Protein AF-A0A955YPX0-F1 (afdb_monomer)

Solvent-accessible surface area (backbone atoms only — not comparable to full-atom values): 8184 Å² total; per-residue (Å²): 113,67,37,63,51,31,34,53,48,15,48,53,49,17,53,51,48,44,64,66,76,34,63,78,49,51,71,57,38,57,68,68,36,57,53,31,22,54,52,23,18,56,51,18,8,44,60,53,28,53,57,40,61,73,70,62,75,46,95,64,66,87,70,72,50,98,73,67,70,74,34,69,66,23,18,54,52,23,17,52,52,30,29,54,53,42,26,64,75,72,70,53,84,71,83,50,63,73,52,46,63,64,23,51,59,47,20,51,50,27,37,30,53,15,27,60,79,60,68,54,70,59,55,56,80,47,60,86,84,42,83,57,34,80,66,22,68,88,83,52,100,59,40,18,39,52,67,50,84,112

Secondary structure (DSSP, 8-state):
-HHHHHHHHHHHHHHHHHHHS-HHHHHHS-HHHHHHHHHHHHHHHHHTHHHHHHTT--TTTT---SS----HHHHHHHHHHHHHHHHHHHT--S--HHHHHHHHHHHHHHHHHHHHHHT----SB--TTSGGGGGS-TTSSS-B--TTT-

pLDDT: mean 76.02, std 12.35, range [44.84, 93.0]

Mean predicted aligned error: 9.71 Å

Structure (mmCIF, N/CA/C/O backbone):
data_AF-A0A955YPX0-F1
#
_entry.id   AF-A0A955YPX0-F1
#
loop_
_atom_site.group_PDB
_atom_site.id
_atom_site.type_symbol
_atom_site.label_atom_id
_atom_site.label_alt_id
_atom_site.label_comp_id
_atom_site.label_asym_id
_atom_site.label_entity_id
_atom_site.label_seq_id
_atom_site.pdbx_PDB_ins_code
_atom_site.Cartn_x
_atom_site.Cartn_y
_atom_site.Cartn_z
_atom_site.occupancy
_atom_site.B_iso_or_equiv
_atom_site.auth_seq_id
_atom_site.auth_comp_id
_atom_site.auth_asym_id
_atom_site.auth_atom_id
_atom_site.pdbx_PDB_model_num
ATOM 1 N N . MET A 1 1 ? -4.342 -0.419 -16.950 1.00 69.94 1 MET A N 1
ATOM 2 C CA . MET A 1 1 ? -5.528 -1.189 -16.492 1.00 69.94 1 MET A CA 1
ATOM 3 C C . MET A 1 1 ? -5.154 -2.466 -15.736 1.00 69.94 1 MET A C 1
ATOM 5 O O . MET A 1 1 ? -5.748 -2.716 -14.696 1.00 69.94 1 MET A O 1
ATOM 9 N N . ILE A 1 2 ? -4.161 -3.244 -16.192 1.00 80.44 2 ILE A N 1
ATOM 10 C CA . ILE A 1 2 ? -3.712 -4.474 -15.504 1.00 80.44 2 ILE A CA 1
ATOM 11 C C . ILE A 1 2 ? -3.175 -4.182 -14.089 1.00 80.44 2 ILE A C 1
ATOM 13 O O . ILE A 1 2 ? -3.651 -4.768 -13.123 1.00 80.44 2 ILE A O 1
ATOM 17 N N . TYR A 1 3 ? -2.284 -3.197 -13.936 1.00 79.31 3 TYR A N 1
ATOM 18 C CA . TYR A 1 3 ? -1.712 -2.812 -12.636 1.00 79.31 3 TYR A CA 1
ATOM 19 C C . TYR A 1 3 ? -2.767 -2.515 -11.553 1.00 79.31 3 TYR A C 1
ATOM 21 O O . TYR A 1 3 ? -2.724 -3.063 -10.454 1.00 79.31 3 TYR A O 1
ATOM 29 N N . THR A 1 4 ? -3.773 -1.696 -11.874 1.00 81.31 4 THR A N 1
ATOM 30 C CA . THR A 1 4 ? -4.842 -1.325 -10.932 1.00 81.31 4 THR A CA 1
ATOM 31 C C . THR A 1 4 ? -5.698 -2.514 -10.504 1.00 81.31 4 THR A C 1
ATOM 33 O O . THR A 1 4 ? -6.177 -2.527 -9.373 1.00 81.31 4 THR A O 1
ATOM 36 N N . ALA A 1 5 ? -5.875 -3.510 -11.378 1.00 85.12 5 ALA A N 1
ATOM 37 C CA . ALA A 1 5 ? -6.604 -4.730 -11.047 1.00 85.12 5 ALA A CA 1
ATOM 38 C C . ALA A 1 5 ? -5.826 -5.588 -10.038 1.00 85.12 5 ALA A C 1
ATOM 40 O O . ALA A 1 5 ? -6.408 -6.039 -9.056 1.00 85.12 5 ALA A O 1
ATOM 41 N N . PHE A 1 6 ? -4.510 -5.737 -10.220 1.00 86.06 6 PHE A N 1
ATOM 42 C CA . PHE A 1 6 ? -3.648 -6.456 -9.273 1.00 86.06 6 PHE A CA 1
ATOM 43 C C . PHE A 1 6 ? -3.575 -5.772 -7.907 1.00 86.06 6 PHE A C 1
ATOM 45 O O . PHE A 1 6 ? -3.657 -6.444 -6.881 1.00 86.06 6 PHE A O 1
ATOM 52 N N . VAL A 1 7 ? -3.493 -4.440 -7.875 1.00 84.06 7 VAL A N 1
ATOM 53 C CA . VAL A 1 7 ? -3.525 -3.683 -6.614 1.00 84.06 7 VAL A CA 1
ATOM 54 C C . VAL A 1 7 ? -4.868 -3.865 -5.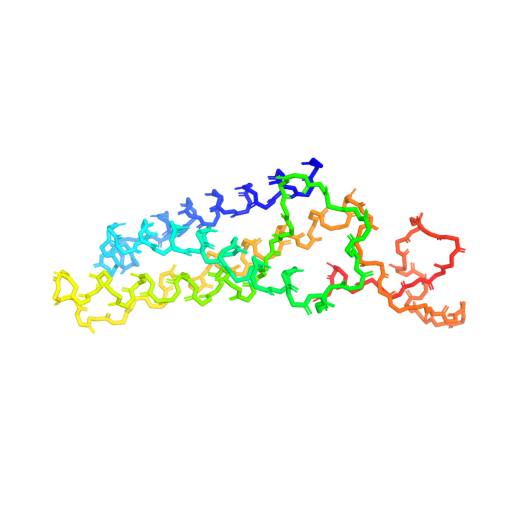901 1.00 84.06 7 VAL A C 1
ATOM 56 O O . VAL A 1 7 ? -4.890 -4.154 -4.707 1.00 84.06 7 VAL A O 1
ATOM 59 N N . ALA A 1 8 ? -5.989 -3.748 -6.621 1.00 86.00 8 ALA A N 1
ATOM 60 C CA . ALA A 1 8 ? -7.314 -3.962 -6.040 1.00 86.00 8 ALA A CA 1
ATOM 61 C C . ALA A 1 8 ? -7.473 -5.396 -5.510 1.00 86.00 8 ALA A C 1
ATOM 63 O O . ALA A 1 8 ? -7.955 -5.589 -4.394 1.00 86.00 8 ALA A O 1
ATOM 64 N N . LEU A 1 9 ? -7.002 -6.389 -6.268 1.00 88.88 9 LEU A N 1
ATOM 65 C CA . LEU A 1 9 ? -6.983 -7.787 -5.850 1.00 88.88 9 LEU A CA 1
ATOM 66 C C . LEU A 1 9 ? -6.136 -7.982 -4.586 1.00 88.88 9 LEU A C 1
ATOM 68 O O . LEU A 1 9 ? -6.591 -8.635 -3.653 1.00 88.88 9 LEU A O 1
ATOM 72 N N . GLY A 1 10 ? -4.947 -7.379 -4.522 1.00 85.81 10 GLY A N 1
ATOM 73 C CA . GLY A 1 10 ? -4.072 -7.420 -3.351 1.00 85.81 10 GLY A CA 1
ATOM 74 C C . GLY A 1 10 ? -4.739 -6.865 -2.095 1.00 85.81 10 GLY A C 1
ATOM 75 O O . GLY A 1 10 ? -4.687 -7.506 -1.050 1.00 85.81 10 GLY A O 1
ATOM 76 N N . VAL A 1 11 ? -5.437 -5.731 -2.208 1.00 84.38 11 VAL A N 1
ATOM 77 C CA . VAL A 1 11 ? -6.188 -5.132 -1.090 1.00 84.38 11 VAL A CA 1
ATOM 78 C C . VAL A 1 11 ? -7.346 -6.030 -0.649 1.00 84.38 11 VAL A C 1
ATOM 80 O O . VAL A 1 11 ? -7.537 -6.234 0.550 1.00 84.38 11 VAL A O 1
ATOM 83 N N . VAL A 1 12 ? -8.107 -6.596 -1.592 1.00 86.38 12 VAL A N 1
ATOM 84 C CA . VAL A 1 12 ? -9.237 -7.491 -1.284 1.00 86.38 12 VAL A CA 1
ATOM 85 C C . VAL A 1 12 ? -8.755 -8.781 -0.623 1.00 86.38 12 VAL A C 1
ATOM 87 O O . VAL A 1 12 ? -9.306 -9.182 0.403 1.00 86.38 12 VAL A O 1
ATOM 90 N N . LEU A 1 13 ? -7.711 -9.409 -1.169 1.00 85.88 13 LEU A N 1
ATOM 91 C CA . LEU A 1 13 ? -7.116 -10.620 -0.605 1.00 85.88 13 LEU A CA 1
ATOM 92 C C . LEU A 1 13 ? -6.480 -10.339 0.753 1.00 85.88 13 LEU A C 1
ATOM 94 O O . LEU A 1 13 ? -6.739 -11.079 1.695 1.00 85.88 13 LEU A O 1
ATOM 98 N N . GLY A 1 14 ? -5.715 -9.255 0.885 1.00 81.75 14 GLY A N 1
ATOM 99 C CA . GLY A 1 14 ? -5.104 -8.848 2.148 1.00 81.75 14 GLY A CA 1
ATOM 100 C C . GLY A 1 14 ? -6.156 -8.631 3.231 1.00 81.75 14 GLY A C 1
ATOM 101 O O . GLY A 1 14 ? -6.041 -9.182 4.320 1.00 81.75 14 GLY A O 1
ATOM 102 N N . PHE A 1 15 ? -7.237 -7.920 2.909 1.00 80.88 15 PHE A N 1
ATOM 103 C CA . PHE A 1 15 ? -8.352 -7.706 3.829 1.00 80.88 15 PHE A CA 1
ATOM 104 C C . PHE A 1 15 ? -9.098 -9.003 4.187 1.00 80.88 15 PHE A C 1
ATOM 106 O O . PH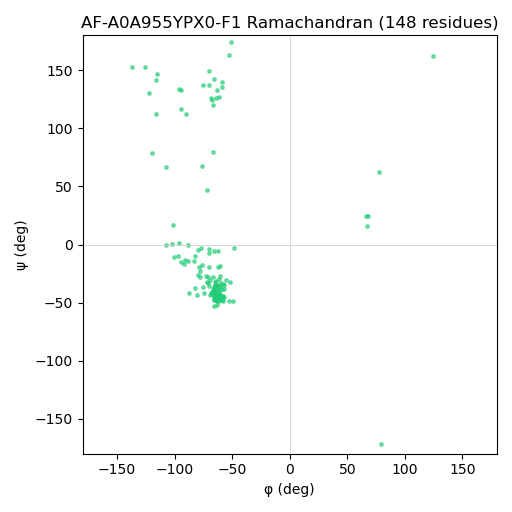E A 1 15 ? -9.415 -9.228 5.358 1.00 80.88 15 PHE A O 1
ATOM 113 N N . GLY A 1 16 ? -9.368 -9.867 3.204 1.00 80.00 16 GLY A N 1
ATOM 114 C CA . GLY A 1 16 ? -10.043 -11.151 3.416 1.00 80.00 16 GLY A CA 1
ATOM 115 C C . GLY A 1 16 ? -9.218 -12.121 4.265 1.00 80.00 16 GLY A C 1
ATOM 116 O O . GLY A 1 16 ? -9.744 -12.740 5.187 1.00 80.00 16 GLY A O 1
ATOM 117 N N . ILE A 1 17 ? -7.912 -12.195 4.008 1.00 79.19 17 ILE A N 1
ATOM 118 C CA . ILE A 1 17 ? -6.959 -13.015 4.760 1.00 79.19 17 ILE A CA 1
ATOM 119 C C . ILE A 1 17 ? -6.838 -12.491 6.194 1.00 79.19 17 ILE A C 1
ATOM 121 O O . ILE A 1 17 ? -7.025 -13.265 7.129 1.00 79.19 17 ILE A O 1
ATOM 125 N N . THR A 1 18 ? -6.658 -11.181 6.396 1.00 72.88 18 THR A N 1
ATOM 126 C CA . THR A 1 18 ? -6.628 -10.581 7.742 1.00 72.88 18 THR A CA 1
ATOM 127 C C . THR A 1 18 ? -7.901 -10.872 8.543 1.00 72.88 18 THR A C 1
ATOM 129 O O . THR A 1 18 ? -7.821 -11.082 9.751 1.00 72.88 18 THR A O 1
ATOM 132 N N . ARG A 1 19 ? -9.076 -10.935 7.899 1.00 71.69 19 ARG A N 1
ATOM 133 C CA . ARG A 1 19 ? -10.321 -11.335 8.579 1.00 71.69 19 ARG A CA 1
ATOM 134 C C . ARG A 1 19 ? -10.387 -12.820 8.929 1.00 71.69 19 ARG A C 1
ATOM 136 O O . ARG A 1 19 ? -10.996 -13.161 9.939 1.00 71.69 19 ARG A O 1
ATOM 143 N N . ASN A 1 20 ? -9.779 -13.681 8.120 1.00 72.38 20 ASN A N 1
ATOM 144 C CA . ASN A 1 20 ? -9.822 -15.132 8.298 1.00 72.38 20 ASN A CA 1
ATOM 145 C C . ASN A 1 20 ? -8.704 -15.678 9.205 1.00 72.38 20 ASN A C 1
ATOM 147 O O . ASN A 1 20 ? -8.821 -16.811 9.661 1.00 72.38 20 ASN A O 1
ATOM 151 N N . LEU A 1 21 ? -7.652 -14.899 9.508 1.00 67.81 21 LEU A N 1
ATOM 152 C CA . LEU A 1 21 ? -6.547 -15.329 10.385 1.00 67.81 21 LEU A CA 1
ATOM 153 C C . LEU A 1 21 ? -6.917 -15.479 11.875 1.00 67.81 21 LEU A C 1
ATOM 155 O O . LEU A 1 21 ? -6.095 -15.950 12.655 1.00 67.81 21 LEU A O 1
ATOM 159 N N . GLY A 1 22 ? -8.147 -15.145 12.272 1.00 56.22 22 GLY A N 1
ATOM 160 C CA . GLY A 1 22 ? -8.713 -15.571 13.550 1.00 56.22 22 GLY A CA 1
ATOM 161 C C . GLY A 1 22 ? -9.219 -14.440 14.452 1.00 56.22 22 GLY A C 1
ATOM 162 O O . GLY A 1 22 ? -8.8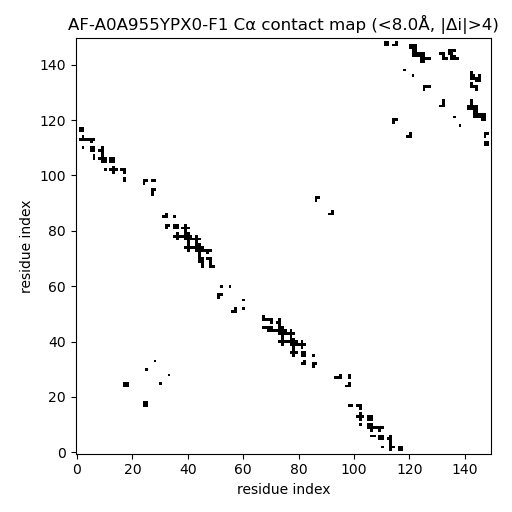66 -13.267 14.281 1.00 56.22 22 GLY A O 1
ATOM 163 N N . PRO A 1 23 ? -10.065 -14.791 15.440 1.00 53.34 23 PRO A N 1
ATOM 164 C CA . PRO A 1 23 ? -10.728 -13.840 16.321 1.00 53.34 23 PRO A CA 1
ATOM 165 C C . PRO A 1 23 ? -9.747 -12.996 17.134 1.00 53.34 23 PRO A C 1
ATOM 167 O O . PRO A 1 23 ? -10.077 -11.862 17.419 1.00 53.34 23 PRO A O 1
ATOM 170 N N . GLU A 1 24 ? -8.532 -13.446 17.453 1.00 57.50 24 GLU A N 1
ATOM 171 C CA . GLU A 1 24 ? -7.577 -12.640 18.239 1.00 57.50 24 GLU A CA 1
ATOM 172 C C . GLU A 1 24 ? -7.138 -11.342 17.533 1.00 57.50 24 GLU A C 1
ATOM 174 O O . GLU A 1 24 ? -6.991 -10.297 18.171 1.00 57.50 24 GLU A O 1
ATOM 179 N N . VAL A 1 25 ? -7.012 -11.372 16.202 1.00 58.69 25 VAL A N 1
ATOM 180 C CA . VAL A 1 25 ? -6.682 -10.200 15.370 1.00 58.69 25 VAL A CA 1
ATOM 181 C C . VAL A 1 25 ? -7.935 -9.361 15.077 1.00 58.69 25 VAL A C 1
ATOM 183 O O . VAL A 1 25 ? -7.893 -8.124 15.094 1.00 58.69 25 VAL A O 1
ATOM 186 N N . ALA A 1 26 ? -9.076 -10.024 14.873 1.00 52.59 26 ALA A N 1
ATOM 187 C CA . ALA A 1 26 ? -10.368 -9.373 14.649 1.00 52.59 26 ALA A CA 1
ATOM 188 C C . ALA A 1 26 ? -10.966 -8.735 15.925 1.00 52.59 26 ALA A C 1
ATOM 190 O O . ALA A 1 26 ? -11.695 -7.753 15.831 1.00 52.59 26 ALA A O 1
ATOM 191 N N . LEU A 1 27 ? -10.636 -9.247 17.116 1.00 52.09 27 LEU A N 1
ATOM 192 C CA . LEU A 1 27 ? -11.055 -8.726 18.425 1.00 52.09 27 LEU A CA 1
ATOM 193 C C . LEU A 1 27 ? -10.236 -7.495 18.832 1.00 52.09 27 LEU A C 1
ATOM 195 O O . LEU A 1 27 ? -10.741 -6.639 19.557 1.00 52.09 27 LEU A O 1
ATOM 199 N N . ARG A 1 28 ? -8.987 -7.377 18.358 1.00 59.81 28 ARG A N 1
ATOM 200 C CA . ARG A 1 28 ? -8.120 -6.219 18.640 1.00 59.81 28 ARG A CA 1
ATOM 201 C C . ARG A 1 28 ? -8.421 -4.996 17.783 1.00 59.81 28 ARG A C 1
ATOM 203 O O . ARG A 1 28 ? -8.140 -3.889 18.222 1.00 59.81 28 ARG A O 1
ATOM 210 N N . SER A 1 29 ? -8.973 -5.160 16.582 1.00 63.91 29 SER A N 1
ATOM 211 C CA . SER A 1 29 ? -9.257 -4.036 15.684 1.00 63.91 29 SER A CA 1
ATOM 212 C C . SER A 1 29 ? -10.764 -3.884 15.438 1.00 63.91 29 SER A C 1
ATOM 214 O O . SER A 1 29 ? -11.385 -4.725 14.792 1.00 63.91 29 SER A O 1
ATOM 216 N N . PRO A 1 30 ? -11.396 -2.798 15.921 1.00 73.12 30 PRO A N 1
ATOM 217 C CA . PRO A 1 30 ? -12.786 -2.509 15.594 1.00 73.12 30 PRO A CA 1
ATOM 218 C C . PRO A 1 30 ? -12.933 -2.385 14.076 1.00 73.12 30 PRO A C 1
ATOM 220 O O . PRO A 1 30 ? -12.154 -1.670 13.449 1.00 73.12 30 PRO A O 1
ATOM 223 N N . ALA A 1 31 ? -13.968 -2.985 13.480 1.00 79.12 31 ALA A N 1
ATOM 224 C CA . ALA A 1 31 ? -14.189 -2.921 12.028 1.00 79.12 31 ALA A CA 1
ATOM 225 C C . ALA A 1 31 ? -14.164 -1.478 11.479 1.00 79.12 31 ALA A C 1
ATOM 227 O O . ALA A 1 31 ? -13.684 -1.231 10.375 1.00 79.12 31 ALA A O 1
ATOM 228 N N . LYS A 1 32 ? -14.617 -0.508 12.288 1.00 83.50 32 LYS A N 1
ATOM 229 C CA . LY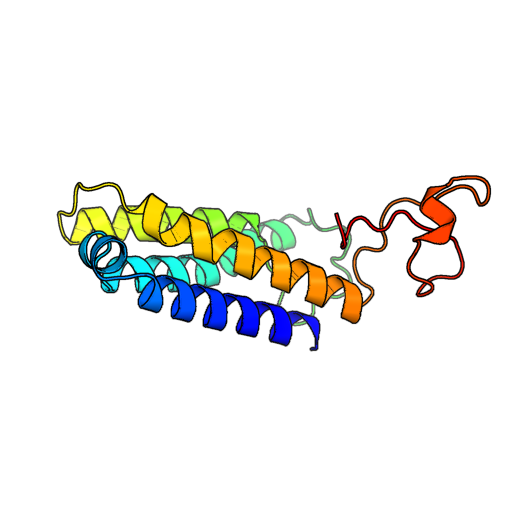S A 1 32 ? -14.557 0.931 11.986 1.00 83.50 32 LYS A CA 1
ATOM 230 C C . LYS A 1 32 ? -13.128 1.437 11.752 1.00 83.50 32 LYS A C 1
ATOM 232 O O . LYS A 1 32 ? -12.929 2.253 10.862 1.00 83.50 32 LYS A O 1
ATOM 237 N N . VAL A 1 33 ? -12.145 0.945 12.509 1.00 86.19 33 VAL A N 1
ATOM 238 C CA . VAL A 1 33 ? -10.724 1.305 12.362 1.00 86.19 33 VAL A CA 1
ATOM 239 C C . VAL A 1 33 ? -10.165 0.761 11.052 1.00 86.19 33 VAL A C 1
ATOM 241 O O . VAL A 1 33 ? -9.474 1.484 10.343 1.00 86.19 33 VAL A O 1
ATOM 244 N N . THR A 1 34 ? -10.509 -0.472 10.676 1.00 83.12 34 THR A N 1
ATOM 245 C CA . THR A 1 34 ? -10.057 -1.059 9.406 1.00 83.12 34 THR A CA 1
ATOM 246 C C . THR A 1 34 ? -10.653 -0.334 8.200 1.00 83.12 34 THR A C 1
ATOM 248 O O . THR A 1 34 ? -9.938 -0.039 7.245 1.00 83.12 34 THR A O 1
ATOM 251 N N . TYR A 1 35 ? -11.945 0.008 8.241 1.00 86.12 35 TYR A N 1
ATOM 252 C CA . TYR A 1 35 ? -12.564 0.802 7.176 1.00 86.12 35 TYR A CA 1
ATOM 253 C C . TYR A 1 35 ? -12.014 2.230 7.121 1.00 86.12 35 TYR A C 1
ATOM 255 O O . TYR A 1 35 ? -11.790 2.742 6.025 1.00 86.12 35 TYR A O 1
ATOM 263 N N . ALA A 1 36 ? -11.745 2.851 8.276 1.00 89.38 36 ALA A N 1
ATOM 264 C CA . ALA A 1 36 ? -11.078 4.148 8.333 1.00 89.38 36 ALA A CA 1
ATOM 265 C C . ALA A 1 36 ? -9.692 4.083 7.682 1.00 89.38 36 ALA A C 1
ATOM 267 O O . ALA A 1 36 ? -9.403 4.924 6.840 1.00 89.38 36 ALA A O 1
ATOM 268 N N . ALA A 1 37 ? -8.900 3.047 7.980 1.00 88.75 37 ALA A N 1
ATOM 269 C CA . ALA A 1 37 ? -7.584 2.834 7.381 1.00 88.75 37 ALA A CA 1
ATOM 270 C C . ALA A 1 37 ? -7.652 2.726 5.851 1.00 88.75 37 ALA A C 1
ATOM 272 O O . ALA A 1 37 ? -6.901 3.400 5.151 1.00 88.75 37 ALA A O 1
ATOM 273 N N . LEU A 1 38 ? -8.570 1.906 5.322 1.00 86.75 38 LEU A N 1
ATOM 274 C CA . LEU A 1 38 ? -8.744 1.727 3.876 1.00 86.75 38 LEU A CA 1
ATOM 275 C C . LEU A 1 38 ? -9.197 3.024 3.196 1.00 86.75 38 LEU A C 1
ATOM 277 O O . LEU A 1 38 ? -8.617 3.430 2.190 1.00 86.75 38 LEU A O 1
ATOM 281 N N . GLY A 1 39 ? -10.203 3.697 3.760 1.00 89.31 39 GLY A N 1
ATOM 282 C CA . GLY A 1 39 ? -10.701 4.966 3.232 1.00 89.31 39 GLY A CA 1
ATOM 283 C C . GLY A 1 39 ? -9.641 6.065 3.280 1.00 89.31 39 GLY A C 1
ATOM 284 O O . GLY A 1 39 ? -9.405 6.740 2.280 1.00 89.31 39 GLY A O 1
ATOM 285 N N . GLY A 1 40 ? -8.948 6.200 4.410 1.00 90.19 40 GLY A N 1
ATOM 286 C CA . GLY A 1 40 ? -7.871 7.166 4.594 1.00 90.19 40 GLY A CA 1
ATOM 287 C C . GLY A 1 40 ? -6.665 6.890 3.705 1.00 90.19 40 GLY A C 1
ATOM 288 O O . GLY A 1 40 ? -6.067 7.837 3.207 1.00 90.19 40 GLY A O 1
ATOM 289 N N . ALA A 1 41 ? -6.340 5.625 3.434 1.00 88.62 41 ALA A N 1
ATOM 290 C CA . ALA A 1 41 ? -5.278 5.274 2.498 1.00 88.62 41 ALA A CA 1
ATOM 291 C C . ALA A 1 41 ? -5.635 5.649 1.054 1.00 88.62 41 ALA A C 1
ATOM 293 O O . ALA A 1 41 ? -4.810 6.221 0.345 1.00 88.62 41 ALA A O 1
ATOM 294 N N . VAL A 1 42 ? -6.871 5.396 0.615 1.00 87.56 42 VAL A N 1
ATOM 295 C CA . VAL A 1 42 ? -7.316 5.818 -0.722 1.00 87.56 42 VAL A CA 1
ATOM 296 C C . VAL A 1 42 ? -7.303 7.340 -0.824 1.00 87.56 42 VAL A C 1
ATOM 298 O O . VAL A 1 42 ? -6.662 7.881 -1.721 1.00 87.56 42 VAL A O 1
ATOM 301 N N . VAL A 1 43 ? -7.948 8.037 0.116 1.00 87.81 43 VAL A N 1
ATOM 302 C CA . VAL A 1 43 ? -8.016 9.506 0.117 1.00 87.81 43 VAL A CA 1
ATOM 303 C C . VAL A 1 43 ? -6.621 10.121 0.217 1.00 87.81 43 VAL A C 1
ATOM 305 O O . VAL A 1 43 ? -6.305 11.022 -0.553 1.00 87.81 43 VAL A O 1
ATOM 308 N N . GLY A 1 44 ? -5.763 9.614 1.101 1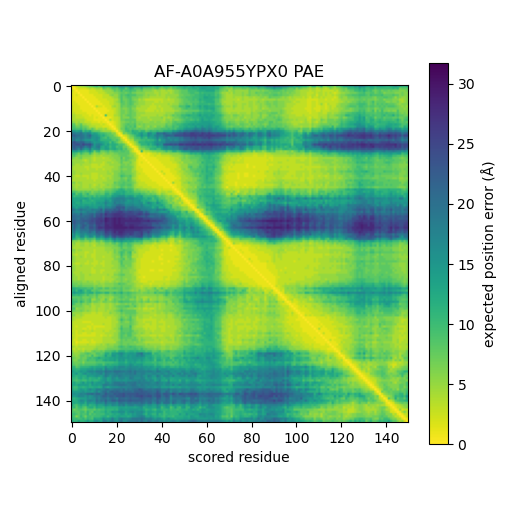.00 86.56 44 GLY A N 1
ATOM 309 C CA . GLY A 1 44 ? -4.398 10.103 1.287 1.00 86.56 44 GLY A CA 1
ATOM 310 C C . GLY A 1 44 ? -3.517 9.914 0.054 1.00 86.56 44 GLY A C 1
ATOM 311 O O . GLY A 1 44 ? -2.754 10.816 -0.288 1.00 86.56 44 GLY A O 1
ATOM 312 N N . ALA A 1 45 ? -3.660 8.792 -0.661 1.00 85.56 45 ALA A N 1
ATOM 313 C CA . ALA A 1 45 ? -2.910 8.536 -1.891 1.00 85.56 45 ALA A CA 1
ATOM 314 C C . ALA A 1 45 ? -3.197 9.576 -2.986 1.00 85.56 45 ALA A C 1
ATOM 316 O O . ALA A 1 45 ? -2.280 9.945 -3.721 1.00 85.56 45 ALA A O 1
ATOM 317 N N . PHE A 1 46 ? -4.441 10.065 -3.065 1.00 82.12 46 PHE A N 1
ATOM 318 C CA . PHE A 1 46 ? -4.833 11.155 -3.962 1.00 82.12 46 PHE A CA 1
ATOM 319 C C . PHE A 1 46 ? -4.471 12.533 -3.398 1.00 82.12 46 PHE A C 1
ATOM 321 O O . PHE A 1 46 ? -3.953 13.380 -4.123 1.00 82.12 46 PHE A O 1
ATOM 328 N N . LEU A 1 47 ? -4.719 12.763 -2.105 1.00 82.25 47 LEU A N 1
ATOM 329 C CA . LEU A 1 47 ? -4.542 14.069 -1.473 1.00 82.25 47 LEU A CA 1
ATOM 330 C C . LEU A 1 47 ? -3.081 14.518 -1.485 1.00 82.25 47 LEU A C 1
ATOM 332 O O . LEU A 1 47 ? -2.823 15.697 -1.693 1.00 82.25 47 LEU A O 1
ATOM 336 N N . LEU A 1 48 ? -2.136 13.592 -1.292 1.00 78.50 48 LEU A N 1
ATOM 337 C CA . LEU A 1 48 ? -0.706 13.908 -1.325 1.00 78.50 48 LEU A CA 1
ATOM 338 C C . LEU A 1 48 ? -0.151 14.045 -2.753 1.00 78.50 48 LEU A C 1
ATOM 340 O O . LEU A 1 48 ? 0.894 14.660 -2.933 1.00 78.50 48 LEU A O 1
ATOM 344 N N . GLN A 1 49 ? -0.845 13.505 -3.761 1.00 73.06 49 GLN A N 1
ATOM 345 C CA . GLN A 1 49 ? -0.460 13.691 -5.163 1.00 73.06 49 GLN A CA 1
ATOM 346 C C . GLN A 1 49 ? -0.796 15.106 -5.651 1.00 73.06 49 GLN A C 1
ATOM 348 O O . GLN A 1 49 ? 0.011 15.717 -6.341 1.00 73.06 49 GLN A O 1
ATOM 353 N N . LEU A 1 50 ? -1.964 15.642 -5.279 1.00 68.19 50 LEU A N 1
ATOM 354 C CA . LEU A 1 50 ? -2.422 16.970 -5.708 1.00 68.19 50 LEU A CA 1
ATOM 355 C C . LEU A 1 50 ? -1.376 18.089 -5.515 1.00 68.19 50 LEU A C 1
ATOM 357 O O . LEU A 1 50 ? -1.135 18.821 -6.473 1.00 68.19 50 LEU A O 1
ATOM 361 N N . PRO A 1 51 ? -0.722 18.238 -4.345 1.00 65.25 51 PRO A N 1
ATOM 362 C CA . PRO A 1 51 ? 0.337 19.224 -4.177 1.00 65.25 51 PRO A CA 1
ATOM 363 C C . PRO A 1 51 ? 1.616 18.848 -4.932 1.00 65.25 51 PRO A C 1
ATOM 365 O O . PRO A 1 51 ? 2.287 19.748 -5.417 1.00 65.25 51 PRO A O 1
ATOM 368 N N . ALA A 1 52 ? 1.950 17.560 -5.074 1.00 63.97 52 ALA A N 1
ATOM 369 C CA . ALA A 1 52 ? 3.142 17.129 -5.810 1.00 63.97 52 ALA A CA 1
ATOM 370 C C . ALA A 1 52 ? 3.061 17.482 -7.308 1.00 63.97 52 ALA A C 1
ATOM 372 O O . ALA A 1 52 ? 4.041 17.972 -7.871 1.00 63.97 52 ALA A O 1
ATOM 373 N N . ASP A 1 53 ? 1.883 17.312 -7.919 1.00 62.97 53 ASP A N 1
ATOM 374 C CA . ASP A 1 53 ? 1.626 17.724 -9.304 1.00 62.97 53 ASP A CA 1
ATOM 375 C C . ASP A 1 53 ? 1.463 19.251 -9.424 1.00 62.97 53 ASP A C 1
ATOM 377 O O . ASP A 1 53 ? 1.955 19.846 -10.379 1.00 62.97 53 ASP A O 1
ATOM 381 N N . ALA A 1 54 ? 0.845 19.921 -8.441 1.00 60.53 54 ALA A N 1
ATOM 382 C CA . ALA A 1 54 ? 0.691 21.382 -8.452 1.00 60.53 54 ALA A CA 1
ATOM 383 C C . ALA A 1 54 ? 2.018 22.145 -8.259 1.00 60.53 54 ALA A C 1
ATOM 385 O O . ALA A 1 54 ? 2.165 23.255 -8.766 1.00 60.53 54 ALA A O 1
ATOM 386 N N . LEU A 1 55 ? 2.978 21.567 -7.530 1.00 65.69 55 LEU A N 1
ATOM 387 C CA . LEU A 1 55 ? 4.315 22.131 -7.295 1.00 65.69 55 LEU A CA 1
ATOM 388 C C . LEU A 1 55 ? 5.334 21.742 -8.382 1.00 65.69 55 LEU A C 1
ATOM 390 O O . LEU A 1 55 ? 6.486 22.167 -8.304 1.00 65.69 55 LEU A O 1
ATOM 394 N N . GLY A 1 56 ? 4.936 20.950 -9.386 1.00 59.50 56 GLY A N 1
ATOM 395 C CA . GLY A 1 56 ? 5.805 20.554 -10.500 1.00 59.50 56 GLY A CA 1
ATOM 396 C C . GLY A 1 56 ? 6.976 19.653 -10.093 1.00 59.50 56 GLY A C 1
ATOM 397 O O . GLY A 1 56 ? 8.002 19.636 -10.767 1.00 59.50 56 GLY A O 1
ATOM 398 N N . TRP A 1 57 ? 6.860 18.922 -8.980 1.00 59.44 57 TRP A N 1
ATOM 399 C CA . TRP A 1 57 ? 7.899 17.991 -8.519 1.00 59.44 57 TRP A CA 1
ATOM 400 C C . TRP A 1 57 ? 7.876 16.644 -9.262 1.00 59.44 57 TRP A C 1
ATOM 402 O O . TRP A 1 57 ? 8.756 15.814 -9.035 1.00 59.44 57 TRP A O 1
ATOM 412 N N . SER A 1 58 ? 6.898 16.414 -10.147 1.00 54.72 58 SER A N 1
ATOM 413 C CA . SER A 1 58 ? 6.800 15.207 -10.969 1.00 54.72 58 SER A CA 1
ATOM 414 C C . SER A 1 58 ? 7.450 15.414 -12.355 1.00 54.72 58 SER A C 1
ATOM 416 O O . SER A 1 58 ? 6.979 16.230 -13.146 1.00 54.72 58 SER A O 1
ATOM 418 N N . PRO A 1 59 ? 8.521 14.669 -12.702 1.00 52.25 59 PRO A N 1
ATOM 419 C CA . PRO A 1 59 ? 9.142 14.730 -14.032 1.00 52.25 59 PRO A CA 1
ATOM 420 C C . PRO A 1 59 ? 8.272 14.121 -15.153 1.00 52.25 59 PRO A C 1
ATOM 422 O O . PRO A 1 59 ? 8.608 14.251 -16.324 1.00 52.25 59 PRO A O 1
ATOM 425 N N . GLU A 1 60 ? 7.143 13.487 -14.816 1.00 49.25 60 GLU A N 1
ATOM 426 C CA . GLU A 1 60 ? 6.186 12.859 -15.750 1.00 49.25 60 GLU A CA 1
ATOM 427 C C . GLU A 1 60 ? 4.924 13.712 -16.007 1.00 49.25 60 GLU A C 1
ATOM 429 O O . GLU A 1 60 ? 3.917 13.219 -16.524 1.00 49.25 60 GLU A O 1
ATOM 434 N N . ALA A 1 61 ? 4.973 15.007 -15.674 1.00 48.09 61 ALA A N 1
ATOM 435 C CA . ALA A 1 61 ? 3.853 15.949 -15.764 1.00 48.09 61 ALA A CA 1
ATOM 436 C C . ALA A 1 61 ? 3.284 16.186 -17.184 1.00 48.09 61 ALA A C 1
ATOM 438 O O . ALA A 1 61 ? 2.267 16.863 -17.313 1.00 48.09 61 ALA A O 1
ATOM 439 N N . GLU A 1 62 ? 3.868 15.637 -18.255 1.00 44.84 62 GLU A N 1
ATOM 440 C CA . GLU A 1 62 ? 3.303 15.788 -19.608 1.00 44.84 62 GLU A CA 1
ATOM 441 C C . GLU A 1 62 ? 2.111 14.861 -19.890 1.00 44.84 62 GLU A C 1
ATOM 443 O O . GLU A 1 62 ? 1.253 15.191 -20.709 1.00 44.84 62 GLU A O 1
ATOM 448 N N . THR A 1 63 ? 1.966 13.746 -19.169 1.00 44.97 63 THR A N 1
ATOM 449 C CA . THR A 1 63 ? 0.779 12.882 -19.281 1.00 44.97 63 THR A CA 1
ATOM 450 C C . THR A 1 63 ? -0.107 13.018 -18.054 1.00 44.97 63 THR A C 1
ATOM 452 O O . THR A 1 63 ? -0.307 12.074 -17.291 1.00 44.97 63 THR A O 1
ATOM 455 N N . VAL A 1 64 ? -0.692 14.207 -17.881 1.00 47.25 64 VAL A N 1
ATOM 456 C CA . VAL A 1 64 ? -1.833 14.416 -16.980 1.00 47.25 64 VAL A CA 1
ATOM 457 C C . VAL A 1 64 ? -3.033 13.653 -17.545 1.00 47.25 64 VAL A C 1
ATOM 459 O O . VAL A 1 64 ? -3.937 14.206 -18.175 1.00 47.25 64 VAL A O 1
ATOM 462 N N . THR A 1 65 ? -3.083 12.341 -17.322 1.00 47.38 65 THR A N 1
ATOM 463 C CA . THR A 1 65 ? -4.367 11.653 -17.336 1.00 47.38 65 THR A CA 1
ATOM 464 C C . THR A 1 65 ? -5.198 12.269 -16.222 1.00 47.38 65 THR A C 1
ATOM 466 O O . THR A 1 65 ? -4.763 12.320 -15.077 1.00 47.38 65 THR A O 1
ATOM 469 N N . ARG A 1 66 ? -6.409 12.715 -16.563 1.00 45.56 66 ARG A N 1
ATOM 470 C CA . ARG A 1 66 ? -7.442 13.371 -15.727 1.00 45.56 66 ARG A CA 1
ATOM 471 C C . ARG A 1 66 ? -7.774 12.672 -14.386 1.00 45.56 66 ARG A C 1
ATOM 473 O O . ARG A 1 66 ? -8.575 13.170 -13.606 1.00 45.56 66 ARG A O 1
ATOM 480 N N . TRP A 1 67 ? -7.149 11.526 -14.145 1.00 48.59 67 TRP A N 1
ATOM 481 C CA . TRP A 1 67 ? -7.101 10.719 -12.938 1.00 48.59 67 TRP A CA 1
ATOM 482 C C . TRP A 1 67 ? -5.629 10.637 -12.515 1.00 48.59 67 TRP A C 1
ATOM 484 O O . TRP A 1 67 ? -4.965 9.664 -12.863 1.00 48.59 67 TRP A O 1
ATOM 494 N N . GLY A 1 68 ? -5.116 11.699 -11.885 1.00 53.41 68 GLY A N 1
ATOM 495 C CA . GLY A 1 68 ? -3.689 11.895 -11.597 1.00 53.41 68 GLY A CA 1
ATOM 496 C C . GLY A 1 68 ? -2.992 10.723 -10.896 1.00 53.41 68 GLY A C 1
ATOM 497 O O . GLY A 1 68 ? -3.617 9.733 -10.500 1.00 53.41 68 GLY A O 1
ATOM 498 N N . GLY A 1 69 ? -1.671 10.845 -10.743 1.00 63.75 69 GLY A N 1
ATOM 499 C CA . GLY A 1 69 ? -0.846 9.835 -10.081 1.00 63.75 69 GLY A CA 1
ATOM 500 C C . GLY A 1 69 ? -1.364 9.447 -8.688 1.00 63.75 69 GLY A C 1
ATOM 501 O O . GLY A 1 69 ? -2.193 10.116 -8.071 1.00 63.75 69 GLY A O 1
ATOM 502 N N . ARG A 1 70 ? -0.896 8.314 -8.170 1.00 76.50 70 ARG A N 1
ATOM 503 C CA . ARG A 1 70 ? -1.195 7.886 -6.798 1.00 76.50 70 ARG A CA 1
ATOM 504 C C . ARG A 1 70 ? 0.112 7.699 -6.061 1.00 76.50 70 ARG A C 1
ATOM 506 O O . ARG A 1 70 ? 0.978 6.968 -6.536 1.00 76.50 70 ARG A O 1
ATOM 513 N N . THR A 1 71 ? 0.224 8.289 -4.878 1.00 82.31 71 THR A N 1
ATOM 514 C CA . THR A 1 71 ? 1.422 8.122 -4.050 1.00 82.31 71 THR A CA 1
ATOM 515 C C . THR A 1 71 ? 1.242 6.992 -3.041 1.00 82.31 71 THR A C 1
ATOM 517 O O . THR A 1 71 ? 0.252 6.928 -2.308 1.00 82.31 71 THR A O 1
ATOM 520 N N . VAL A 1 72 ? 2.243 6.113 -2.947 1.00 83.25 72 VAL A N 1
ATOM 521 C CA . VAL A 1 72 ? 2.303 5.103 -1.876 1.00 83.25 72 VAL A CA 1
ATOM 522 C C . VAL A 1 72 ? 2.488 5.784 -0.517 1.00 83.25 72 VAL A C 1
ATOM 524 O O . VAL A 1 72 ? 1.841 5.405 0.457 1.00 83.25 72 VAL A O 1
ATOM 527 N N . LEU A 1 73 ? 3.314 6.836 -0.463 1.00 85.62 73 LEU A N 1
ATOM 528 C CA . LEU A 1 73 ? 3.552 7.620 0.750 1.00 85.62 73 LEU A CA 1
ATOM 529 C C . LEU A 1 73 ? 2.263 8.274 1.270 1.00 85.62 73 LEU A C 1
ATOM 531 O O . LEU A 1 73 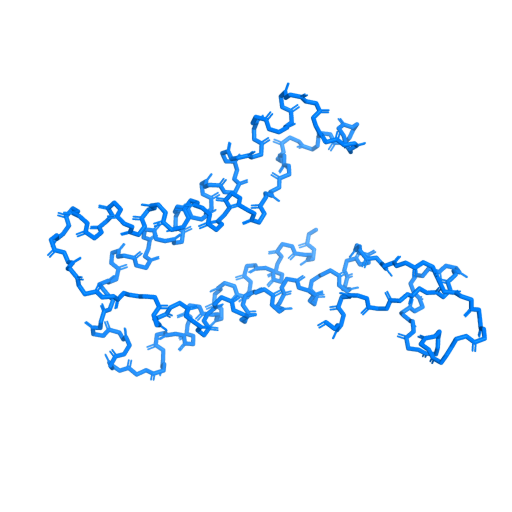? 1.957 8.162 2.455 1.00 85.62 73 LEU A O 1
ATOM 535 N N . GLY A 1 74 ? 1.479 8.905 0.389 1.00 87.00 74 GLY A N 1
ATOM 536 C CA . GLY A 1 74 ? 0.191 9.494 0.753 1.00 87.00 74 GLY A CA 1
ATOM 537 C C . GLY A 1 74 ? -0.806 8.455 1.241 1.00 87.00 74 GLY A C 1
ATOM 538 O O . GLY A 1 74 ? -1.523 8.706 2.208 1.00 87.00 74 GLY A O 1
ATOM 539 N N . GLY A 1 75 ? -0.808 7.262 0.639 1.00 88.00 75 GLY A N 1
ATOM 540 C CA . GLY A 1 75 ? -1.636 6.156 1.110 1.00 88.00 75 GLY A CA 1
ATOM 541 C C . GLY A 1 75 ? -1.250 5.662 2.505 1.00 88.00 75 GLY A C 1
ATOM 542 O O . GLY A 1 75 ? -2.118 5.494 3.359 1.00 88.00 75 GLY A O 1
ATOM 543 N N . LEU A 1 76 ? 0.045 5.492 2.775 1.00 89.44 76 LEU A N 1
ATOM 544 C CA . LEU A 1 76 ? 0.543 5.090 4.096 1.00 89.44 76 LEU A CA 1
ATOM 545 C C . LEU A 1 76 ? 0.215 6.134 5.172 1.00 89.44 76 LEU A C 1
ATOM 547 O O . LEU A 1 76 ? -0.339 5.787 6.216 1.00 89.44 76 LEU A O 1
ATOM 551 N N . LEU A 1 77 ? 0.501 7.411 4.906 1.00 91.38 77 LEU A N 1
ATOM 552 C CA . LEU A 1 77 ? 0.238 8.499 5.851 1.00 91.38 77 LEU A CA 1
ATOM 553 C C . LEU A 1 77 ? -1.261 8.708 6.087 1.00 91.38 77 LEU A C 1
ATOM 555 O O . LEU A 1 77 ? -1.686 8.848 7.233 1.00 91.38 77 LEU A O 1
ATOM 559 N N . GLY A 1 78 ? -2.075 8.684 5.028 1.00 92.00 78 GLY A N 1
ATOM 560 C CA . GLY A 1 78 ? -3.528 8.815 5.140 1.00 92.00 78 GLY A CA 1
ATOM 561 C C . GLY A 1 78 ? -4.172 7.638 5.876 1.00 92.00 78 GLY A C 1
ATOM 562 O O . GLY A 1 78 ? -5.061 7.833 6.711 1.00 92.00 78 GLY A O 1
ATOM 563 N N . GLY A 1 79 ? -3.689 6.417 5.634 1.00 90.69 79 GLY A N 1
ATOM 564 C CA . GLY A 1 79 ? -4.111 5.225 6.370 1.00 90.69 79 GLY A CA 1
ATOM 565 C C . GLY A 1 79 ? -3.760 5.309 7.857 1.00 90.69 79 GLY A C 1
ATOM 566 O O . GLY A 1 79 ? -4.615 5.077 8.709 1.00 90.69 79 GLY A O 1
ATOM 567 N N . TRP A 1 80 ? -2.537 5.719 8.192 1.00 91.00 80 TRP A N 1
ATOM 568 C CA . TRP A 1 80 ? -2.115 5.877 9.586 1.00 91.00 80 TRP A CA 1
ATOM 569 C C . TRP A 1 80 ? -2.894 6.979 10.320 1.00 91.00 80 TRP A C 1
ATOM 571 O O . TRP A 1 80 ? -3.424 6.749 11.410 1.00 91.00 80 TRP A O 1
ATOM 581 N N . LEU A 1 81 ? -3.033 8.155 9.700 1.00 93.00 81 LEU A N 1
ATOM 582 C CA . LEU A 1 81 ? -3.738 9.290 10.295 1.00 93.00 81 LEU A CA 1
ATOM 583 C C . LEU A 1 81 ? -5.216 8.967 10.551 1.00 93.00 81 LEU A C 1
ATOM 585 O O . LEU A 1 81 ? -5.743 9.265 11.622 1.00 93.00 81 LEU A O 1
ATOM 589 N N . SER A 1 82 ? -5.886 8.323 9.593 1.00 92.00 82 SER A N 1
ATOM 590 C CA . SER A 1 82 ? -7.291 7.921 9.738 1.00 92.00 82 SER A CA 1
ATOM 591 C C . SER A 1 82 ? -7.504 6.877 10.840 1.00 92.00 82 SER A C 1
ATOM 593 O O . SER A 1 82 ? -8.504 6.957 11.558 1.00 92.00 82 SER A O 1
ATOM 595 N N . VAL A 1 83 ? -6.561 5.948 11.036 1.00 90.44 83 VAL A N 1
ATOM 596 C CA . VAL A 1 83 ? -6.584 4.987 12.152 1.00 90.44 83 VAL A CA 1
ATOM 597 C C . VAL A 1 83 ? -6.488 5.702 13.494 1.00 90.44 83 VAL A C 1
ATOM 599 O O . VAL A 1 83 ? -7.304 5.438 14.377 1.00 90.44 83 VAL A O 1
ATOM 602 N N . GLU A 1 84 ? -5.538 6.623 13.652 1.00 90.69 84 GLU A N 1
ATOM 603 C CA . GLU A 1 84 ? -5.360 7.358 14.909 1.00 90.69 84 GLU A CA 1
ATOM 604 C C . GLU A 1 84 ? -6.552 8.271 15.222 1.00 90.69 84 GLU A C 1
ATOM 606 O O . GLU A 1 84 ? -7.027 8.309 16.360 1.00 90.69 84 GLU A O 1
ATOM 611 N N . LEU A 1 85 ? -7.115 8.940 14.212 1.00 91.81 85 LEU A N 1
ATOM 612 C CA . LEU A 1 85 ? -8.340 9.727 14.375 1.00 91.81 85 LEU A CA 1
ATOM 613 C C . LEU A 1 85 ? -9.536 8.851 14.765 1.00 91.81 85 LEU A C 1
ATOM 615 O O . LEU A 1 85 ? -10.278 9.200 15.685 1.00 91.81 85 LEU A O 1
ATOM 619 N N . MET A 1 86 ? -9.708 7.693 14.119 1.00 91.19 86 MET A N 1
ATOM 620 C CA . MET A 1 86 ? -10.800 6.772 14.438 1.00 91.19 86 MET A CA 1
ATOM 621 C C . MET A 1 86 ? -10.653 6.196 15.848 1.00 91.19 86 MET A C 1
ATOM 623 O O . MET A 1 86 ? -11.630 6.175 16.591 1.00 91.19 86 MET A O 1
ATOM 627 N N . LYS A 1 87 ? -9.443 5.786 16.248 1.00 90.06 87 LYS A N 1
ATOM 628 C CA . LYS A 1 87 ? -9.148 5.304 17.608 1.00 90.06 87 LYS A CA 1
ATOM 629 C C . LYS A 1 87 ? -9.502 6.344 18.666 1.00 90.06 87 LYS A C 1
ATOM 631 O O . LYS A 1 87 ? -10.169 6.000 19.640 1.00 90.06 87 LYS A O 1
ATOM 636 N N . ARG A 1 88 ? -9.125 7.610 18.447 1.00 89.50 88 ARG A N 1
ATOM 637 C CA . ARG A 1 88 ? -9.501 8.725 19.332 1.00 89.50 88 ARG A CA 1
ATOM 638 C C . ARG A 1 88 ? -11.014 8.914 19.398 1.00 89.50 88 ARG A C 1
ATOM 640 O O . ARG A 1 88 ? -11.544 9.102 20.485 1.00 89.50 88 ARG A O 1
ATOM 647 N N . HIS A 1 89 ? -11.708 8.816 18.265 1.00 89.75 89 HIS A N 1
ATOM 648 C CA . HIS A 1 89 ? -13.159 8.995 18.204 1.00 89.75 89 HIS A CA 1
ATOM 649 C C . HIS A 1 89 ? -13.938 7.911 18.967 1.00 89.75 89 HIS A C 1
ATOM 651 O O . HIS A 1 89 ? -14.954 8.207 19.587 1.00 89.75 89 HIS A O 1
ATOM 657 N N . ILE A 1 90 ? -13.460 6.665 18.948 1.00 87.50 90 ILE A N 1
ATOM 658 C CA . ILE A 1 90 ? -14.112 5.534 19.633 1.00 87.50 90 ILE A CA 1
ATOM 659 C C . ILE A 1 90 ? -13.521 5.229 21.022 1.00 87.50 90 ILE A C 1
ATOM 661 O O . ILE A 1 90 ? -13.945 4.264 21.652 1.00 87.50 90 ILE A O 1
ATOM 665 N N . GLY A 1 91 ? -12.529 5.998 21.486 1.00 84.31 91 GLY A N 1
ATOM 666 C CA . GLY A 1 91 ? -11.855 5.783 22.774 1.00 84.31 91 GLY A CA 1
ATOM 667 C C . GLY A 1 91 ? -11.009 4.504 22.852 1.00 84.31 91 GLY A C 1
ATOM 668 O O . GLY A 1 91 ? -10.798 3.967 23.937 1.00 84.31 91 GLY A O 1
ATOM 669 N N . HIS A 1 92 ? -10.535 3.982 21.719 1.00 82.50 92 HIS A N 1
ATOM 670 C CA . HIS A 1 92 ? -9.780 2.729 21.674 1.00 82.50 92 HIS A CA 1
ATOM 671 C C . HIS A 1 92 ? -8.274 2.977 21.829 1.00 82.50 92 HIS A C 1
ATOM 673 O O . HIS A 1 92 ? -7.629 3.538 20.943 1.00 82.50 92 HIS A O 1
ATOM 679 N N . VAL A 1 93 ? -7.711 2.535 22.955 1.00 78.88 93 VAL A N 1
ATOM 680 C CA . VAL A 1 93 ? -6.309 2.799 23.340 1.00 78.88 93 VAL A CA 1
ATOM 681 C C . VAL A 1 93 ? -5.363 1.662 22.930 1.00 78.88 93 VAL A C 1
ATOM 683 O O . VAL A 1 93 ? -4.148 1.847 22.893 1.00 78.88 93 VAL A O 1
ATOM 686 N N . ALA A 1 94 ? -5.896 0.486 22.587 1.00 80.31 94 ALA A N 1
ATOM 687 C CA . ALA A 1 94 ? -5.068 -0.671 22.272 1.00 80.31 94 ALA A CA 1
ATOM 688 C C . ALA A 1 94 ? -4.322 -0.505 20.927 1.00 80.31 94 ALA A C 1
ATOM 690 O O . ALA A 1 94 ? -4.813 0.162 20.004 1.00 80.31 94 ALA A O 1
ATOM 691 N N . PRO A 1 95 ? -3.122 -1.098 20.797 1.00 78.69 95 PRO A N 1
ATOM 692 C CA . PRO A 1 95 ? -2.382 -1.118 19.543 1.00 78.69 95 PRO A CA 1
ATOM 693 C C . PRO A 1 95 ? -3.093 -1.999 18.505 1.00 78.69 95 PRO A C 1
ATOM 695 O O . PRO A 1 95 ? -3.378 -3.169 18.746 1.00 78.69 95 PRO A O 1
ATOM 698 N N . THR A 1 96 ? -3.358 -1.428 17.327 1.00 80.31 96 THR A N 1
ATOM 699 C CA . THR A 1 96 ? -4.051 -2.086 16.202 1.00 80.31 96 THR A CA 1
ATOM 700 C C . THR A 1 96 ? -3.121 -2.437 15.036 1.00 80.31 96 THR A C 1
ATOM 702 O O . THR A 1 96 ? -3.579 -2.989 14.038 1.00 80.31 96 THR A O 1
ATOM 705 N N . GLY A 1 97 ? -1.823 -2.125 15.144 1.00 75.62 97 GLY A N 1
ATOM 706 C CA . GLY A 1 97 ? -0.834 -2.319 14.076 1.00 75.62 97 GLY A CA 1
ATOM 707 C C . GLY A 1 97 ? -0.674 -3.778 13.641 1.00 75.62 97 GLY A C 1
ATOM 708 O O . GLY A 1 97 ? -0.560 -4.044 12.447 1.00 75.62 97 GLY A O 1
ATOM 709 N N . ASP A 1 98 ? -0.775 -4.718 14.584 1.00 79.69 98 ASP A N 1
ATOM 710 C CA . ASP A 1 98 ? -0.640 -6.160 14.329 1.00 79.69 98 ASP A CA 1
ATOM 711 C C . ASP A 1 98 ? -1.650 -6.666 13.290 1.00 79.69 98 ASP A C 1
ATOM 713 O O . ASP A 1 98 ? -1.332 -7.523 12.468 1.00 79.69 98 ASP A O 1
ATOM 717 N N . ALA A 1 99 ? -2.857 -6.087 13.262 1.00 75.69 99 ALA A N 1
ATOM 718 C CA . ALA A 1 99 ? -3.888 -6.465 12.299 1.00 75.69 99 ALA A CA 1
ATOM 719 C C . ALA A 1 99 ? -3.507 -6.111 10.853 1.00 75.69 99 ALA A C 1
ATOM 721 O O . ALA A 1 99 ? -3.916 -6.791 9.911 1.00 75.69 99 ALA A O 1
ATOM 722 N N . PHE A 1 100 ? -2.691 -5.076 10.658 1.00 77.94 100 PHE A N 1
ATOM 723 C CA . PHE A 1 100 ? -2.245 -4.646 9.333 1.00 77.94 100 PHE A CA 1
ATOM 724 C C . PHE A 1 100 ? -0.938 -5.317 8.891 1.00 77.94 100 PHE A C 1
ATOM 726 O O . PHE A 1 100 ? -0.614 -5.272 7.702 1.00 77.94 100 PHE A O 1
ATOM 733 N N . ALA A 1 101 ? -0.219 -5.974 9.807 1.00 82.31 101 ALA A N 1
ATOM 734 C CA . ALA A 1 101 ? 1.100 -6.552 9.553 1.00 82.31 101 ALA A CA 1
ATOM 735 C C . ALA A 1 101 ? 1.101 -7.612 8.438 1.00 82.31 101 ALA A C 1
ATOM 737 O O . ALA A 1 101 ? 2.067 -7.705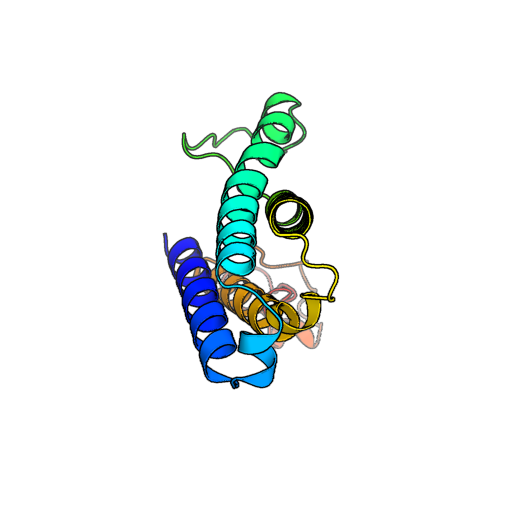 7.689 1.00 82.31 101 ALA A O 1
ATOM 738 N N . VAL A 1 102 ? 0.014 -8.378 8.292 1.00 80.81 102 VAL A N 1
ATOM 739 C CA . VAL A 1 102 ? -0.113 -9.416 7.250 1.00 80.81 102 VAL A CA 1
ATOM 740 C C . VAL A 1 102 ? -0.669 -8.847 5.942 1.00 80.81 102 VAL A C 1
ATOM 742 O O . VAL A 1 102 ? -0.188 -9.174 4.857 1.00 80.81 102 VAL A O 1
ATOM 745 N N . GLY A 1 103 ? -1.673 -7.971 6.026 1.00 81.94 103 GLY A N 1
ATOM 746 C CA . GLY A 1 103 ? -2.355 -7.440 4.844 1.00 81.94 103 GLY A CA 1
ATOM 747 C C . GLY A 1 103 ? -1.490 -6.483 4.018 1.00 81.94 103 GLY A C 1
ATOM 748 O O . GLY A 1 103 ? -1.578 -6.488 2.787 1.00 81.94 103 GLY A O 1
ATOM 749 N N . LEU A 1 104 ? -0.638 -5.679 4.669 1.00 83.31 104 LEU A N 1
ATOM 750 C CA . LEU A 1 104 ? 0.198 -4.678 3.996 1.00 83.31 104 LEU A CA 1
ATOM 751 C C . LEU A 1 104 ? 1.257 -5.301 3.063 1.00 83.31 104 LEU A C 1
ATOM 753 O O . LEU A 1 104 ? 1.259 -4.936 1.883 1.00 83.31 104 LEU A O 1
ATOM 757 N N . PRO A 1 105 ? 2.109 -6.253 3.504 1.00 86.06 105 PRO A N 1
ATOM 758 C CA . PRO A 1 105 ? 3.082 -6.901 2.625 1.00 86.06 105 PRO A CA 1
ATOM 759 C C . PRO A 1 105 ? 2.422 -7.648 1.468 1.00 86.06 105 PRO A C 1
ATOM 761 O O . PRO A 1 105 ? 2.913 -7.590 0.345 1.00 86.06 105 PRO A O 1
ATOM 764 N N . LEU A 1 106 ? 1.279 -8.298 1.715 1.00 86.50 106 LEU A N 1
ATOM 765 C CA . LEU A 1 106 ? 0.550 -9.038 0.684 1.00 86.50 106 LEU A CA 1
ATOM 766 C C . LEU A 1 106 ? 0.004 -8.102 -0.403 1.00 86.50 106 LEU A C 1
ATOM 768 O O . LEU A 1 106 ? 0.147 -8.371 -1.597 1.00 86.50 106 LEU A O 1
ATOM 772 N N . SER A 1 107 ? -0.553 -6.961 0.007 1.00 86.31 107 SER A N 1
ATOM 773 C CA . SER A 1 107 ? -1.031 -5.928 -0.918 1.00 86.31 107 SER A CA 1
ATOM 774 C C . SER A 1 107 ? 0.120 -5.319 -1.730 1.00 86.31 107 SER A C 1
ATOM 776 O O . SER A 1 107 ? -0.012 -5.131 -2.940 1.00 86.31 107 SER A O 1
ATOM 778 N N . LEU A 1 108 ? 1.264 -5.049 -1.089 1.00 86.88 108 LEU A N 1
ATOM 779 C CA . LEU A 1 108 ? 2.453 -4.501 -1.750 1.00 86.88 108 LEU A CA 1
ATOM 780 C C . LEU A 1 108 ? 3.083 -5.503 -2.729 1.00 86.88 108 LEU A C 1
ATOM 782 O O . LEU A 1 108 ? 3.451 -5.122 -3.841 1.00 86.88 108 LEU A O 1
ATOM 786 N N . GLY A 1 109 ? 3.151 -6.780 -2.348 1.00 88.38 109 GLY A N 1
ATOM 787 C CA . GLY A 1 109 ? 3.625 -7.868 -3.202 1.00 88.38 109 GLY A CA 1
ATOM 788 C C . GLY A 1 109 ? 2.776 -8.022 -4.463 1.00 88.38 109 GLY A C 1
ATOM 789 O O . GLY A 1 109 ? 3.319 -8.088 -5.565 1.00 88.38 109 GLY A O 1
ATOM 790 N N . MET A 1 110 ? 1.443 -7.957 -4.344 1.00 87.94 110 MET A N 1
ATOM 791 C CA . MET A 1 110 ? 0.580 -7.942 -5.534 1.00 87.94 110 MET A CA 1
ATOM 792 C C . MET A 1 110 ? 0.769 -6.691 -6.392 1.00 87.94 110 MET A C 1
ATOM 794 O O . MET A 1 110 ? 0.690 -6.783 -7.616 1.00 87.94 110 MET A O 1
ATOM 798 N N . GLY A 1 111 ? 1.078 -5.541 -5.788 1.00 86.00 111 GLY A N 1
ATOM 799 C CA . GLY A 1 111 ? 1.479 -4.344 -6.530 1.00 86.00 111 GLY A CA 1
ATOM 800 C C . GLY A 1 111 ? 2.731 -4.580 -7.380 1.00 86.00 111 GLY A C 1
ATOM 801 O O . GLY A 1 111 ? 2.747 -4.229 -8.559 1.00 86.00 111 GLY A O 1
ATOM 802 N N . ARG A 1 112 ? 3.746 -5.250 -6.821 1.00 86.56 112 ARG A N 1
ATOM 803 C CA . ARG A 1 112 ? 4.983 -5.610 -7.534 1.00 86.56 112 ARG A CA 1
ATOM 804 C C . ARG A 1 112 ? 4.733 -6.579 -8.687 1.00 86.56 112 ARG A C 1
ATOM 806 O O . ARG A 1 112 ? 5.233 -6.339 -9.782 1.00 86.56 112 ARG A O 1
ATOM 813 N N . LEU A 1 113 ? 3.889 -7.594 -8.492 1.00 85.88 113 LEU A N 1
ATOM 814 C CA . LEU A 1 113 ? 3.458 -8.472 -9.588 1.00 85.88 113 LEU A CA 1
ATOM 815 C C . LEU A 1 113 ? 2.702 -7.694 -10.671 1.00 85.88 113 LEU A C 1
ATOM 817 O O . LEU A 1 113 ? 2.955 -7.882 -11.859 1.00 85.88 113 LEU A O 1
ATOM 821 N N . GLY A 1 114 ? 1.832 -6.761 -10.275 1.00 84.62 114 GLY A N 1
ATOM 822 C CA . GLY A 1 114 ? 1.158 -5.855 -11.201 1.00 84.62 114 GLY A CA 1
ATOM 823 C C . GLY A 1 114 ? 2.136 -5.037 -12.051 1.00 84.62 114 GLY A C 1
ATOM 824 O O . GLY A 1 114 ? 1.885 -4.856 -13.241 1.00 84.62 114 GLY A O 1
ATOM 825 N N . CYS A 1 115 ? 3.253 -4.584 -11.470 1.00 81.94 115 CYS A N 1
ATOM 826 C CA . CYS A 1 115 ? 4.327 -3.904 -12.199 1.00 81.94 115 CYS A CA 1
ATOM 827 C C . CYS A 1 115 ? 5.027 -4.826 -13.206 1.00 81.94 115 CYS A C 1
ATOM 829 O O . CYS A 1 115 ? 5.272 -4.399 -14.331 1.00 81.94 115 CYS A O 1
ATOM 831 N N . VAL A 1 116 ? 5.286 -6.092 -12.847 1.00 81.62 116 VAL A N 1
ATOM 832 C CA . VAL A 1 116 ? 5.872 -7.090 -13.765 1.00 81.62 116 VAL A CA 1
ATOM 833 C C . VAL A 1 116 ? 4.988 -7.281 -14.999 1.00 81.62 116 VAL A C 1
ATOM 835 O O . VAL A 1 116 ? 5.482 -7.196 -16.119 1.00 81.62 116 VAL A O 1
ATOM 838 N N . PHE A 1 117 ? 3.676 -7.466 -14.816 1.00 80.38 117 PHE A N 1
ATOM 839 C CA . PHE A 1 117 ? 2.741 -7.633 -15.939 1.00 80.38 117 PHE A CA 1
ATOM 840 C C . PHE A 1 117 ? 2.512 -6.349 -16.744 1.00 80.38 117 PHE A C 1
ATOM 842 O O . PHE A 1 117 ? 2.171 -6.417 -17.922 1.00 80.38 117 PHE A O 1
ATOM 849 N N . ALA A 1 118 ? 2.659 -5.182 -16.115 1.00 79.69 118 ALA A N 1
ATOM 850 C CA . ALA A 1 118 ? 2.544 -3.893 -16.789 1.00 79.69 118 ALA A CA 1
ATOM 851 C C . ALA A 1 118 ? 3.841 -3.459 -17.493 1.00 79.69 118 ALA A C 1
ATOM 853 O O . ALA A 1 118 ? 3.798 -2.518 -18.281 1.00 79.69 118 ALA A O 1
ATOM 854 N N . GLY A 1 119 ? 4.979 -4.102 -17.202 1.00 74.06 119 GLY A N 1
ATOM 855 C CA . GLY A 1 119 ? 6.290 -3.702 -17.717 1.00 74.06 119 GLY A CA 1
ATOM 856 C C . GLY A 1 119 ? 6.787 -2.355 -17.189 1.00 74.06 119 GLY A C 1
ATOM 857 O O . GLY A 1 119 ? 7.695 -1.762 -17.763 1.00 74.06 119 GLY A O 1
ATOM 858 N N . CYS A 1 120 ? 6.190 -1.840 -16.112 1.00 69.12 120 CYS A N 1
ATOM 859 C CA . CYS A 1 120 ? 6.579 -0.569 -15.515 1.00 69.12 120 CYS A CA 1
ATOM 860 C C . CYS A 1 120 ? 7.544 -0.825 -14.346 1.00 69.12 120 CYS A C 1
ATOM 862 O O . CYS A 1 120 ? 7.282 -1.686 -13.510 1.00 69.12 120 CYS A O 1
ATOM 864 N N . CYS A 1 121 ? 8.643 -0.068 -14.275 1.00 73.88 121 CYS A N 1
ATOM 865 C CA . CYS A 1 121 ? 9.759 -0.227 -13.321 1.00 73.88 121 CYS A CA 1
ATOM 866 C C . CYS A 1 121 ? 10.748 -1.373 -13.644 1.00 73.88 121 CYS A C 1
ATOM 868 O O . CYS A 1 121 ? 10.935 -2.274 -12.825 1.00 73.88 121 CYS A O 1
ATOM 870 N N . PRO A 1 122 ? 11.448 -1.326 -14.792 1.00 67.69 122 PRO A N 1
ATOM 871 C CA . PRO A 1 122 ? 12.353 -2.397 -15.211 1.00 67.69 122 PRO A CA 1
ATOM 872 C C . PRO A 1 122 ? 13.712 -2.415 -14.494 1.00 67.69 122 PRO A C 1
ATOM 874 O O . PRO A 1 122 ? 14.507 -3.312 -14.736 1.00 67.69 122 PRO A O 1
ATOM 877 N N . GLY A 1 123 ? 13.987 -1.450 -13.612 1.00 75.25 123 GLY A N 1
ATOM 878 C CA . GLY A 1 123 ? 15.235 -1.380 -12.853 1.00 75.25 123 GLY A CA 1
ATOM 879 C C . GLY A 1 123 ? 16.424 -0.822 -13.641 1.00 75.25 123 GLY A C 1
ATOM 880 O O . GLY A 1 123 ? 16.285 -0.269 -14.739 1.00 75.25 123 GLY A O 1
ATOM 881 N N . VAL A 1 124 ? 17.603 -0.924 -13.022 1.00 80.06 124 VAL A N 1
ATOM 882 C CA . VAL A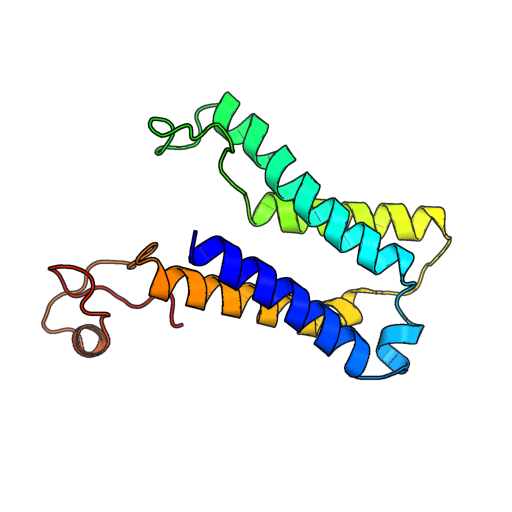 1 124 ? 18.871 -0.376 -13.531 1.00 80.06 124 VAL A CA 1
ATOM 883 C C . VAL A 1 124 ? 19.388 -1.253 -14.683 1.00 80.06 124 VAL A C 1
ATOM 885 O O . VAL A 1 124 ? 19.302 -2.481 -14.569 1.00 80.06 124 VAL A O 1
ATOM 888 N N . PRO A 1 125 ? 19.900 -0.667 -15.785 1.00 80.50 125 PRO A N 1
ATOM 889 C CA . PRO A 1 125 ? 20.557 -1.429 -16.846 1.00 80.50 125 PRO A CA 1
ATOM 890 C C . PRO A 1 125 ? 21.760 -2.201 -16.303 1.00 80.50 125 PRO A C 1
ATOM 892 O O . PRO A 1 125 ? 22.490 -1.714 -15.440 1.00 80.50 125 PRO A O 1
ATOM 895 N N . LEU A 1 126 ? 21.930 -3.430 -16.782 1.00 78.50 126 LEU A N 1
ATOM 896 C CA . LEU A 1 126 ? 23.024 -4.316 -16.409 1.00 78.50 126 LEU A CA 1
ATOM 897 C C . LEU A 1 126 ? 23.913 -4.579 -17.619 1.00 78.50 126 LEU A C 1
ATOM 899 O O . LEU A 1 126 ? 23.430 -4.735 -18.736 1.00 78.50 126 LEU A O 1
ATOM 903 N N . ASP A 1 127 ? 25.207 -4.748 -17.366 1.00 78.69 127 ASP A N 1
ATOM 904 C CA . ASP A 1 127 ? 26.108 -5.307 -18.367 1.00 78.69 127 ASP A CA 1
ATOM 905 C C . ASP A 1 127 ? 25.747 -6.771 -18.654 1.00 78.69 127 ASP A C 1
ATOM 907 O O . ASP A 1 127 ? 25.427 -7.549 -17.746 1.00 78.69 127 ASP A O 1
ATOM 911 N N . ALA A 1 128 ? 25.862 -7.177 -19.921 1.00 72.75 128 ALA A N 1
ATOM 912 C CA . ALA A 1 128 ? 25.514 -8.523 -20.387 1.00 72.75 128 ALA A CA 1
ATOM 913 C C . ALA A 1 128 ? 26.327 -9.652 -19.715 1.00 72.75 128 ALA A C 1
ATOM 915 O O . ALA A 1 128 ? 25.911 -10.809 -19.728 1.00 72.75 128 ALA A O 1
ATOM 916 N N . SER A 1 129 ? 27.474 -9.331 -19.109 1.00 75.62 129 SER A N 1
ATOM 917 C CA . SER A 1 129 ? 28.324 -10.268 -18.364 1.00 75.62 129 SER A CA 1
ATOM 918 C C . SER A 1 129 ? 27.863 -10.510 -16.918 1.00 75.62 129 SER A C 1
ATOM 920 O O . SER A 1 129 ? 28.375 -11.417 -16.257 1.00 75.62 129 SER A O 1
ATOM 922 N N . SER A 1 130 ? 26.899 -9.734 -16.409 1.00 78.31 130 SER A N 1
ATOM 923 C CA . SER A 1 130 ? 26.399 -9.875 -15.040 1.00 78.31 130 SER A CA 1
ATOM 924 C C . SER A 1 130 ? 25.596 -11.173 -14.864 1.00 78.31 130 SER A C 1
ATOM 926 O O . SER A 1 130 ? 24.724 -11.473 -15.683 1.00 78.31 130 SER A O 1
ATOM 928 N N . PRO A 1 131 ? 25.775 -11.924 -13.758 1.00 76.50 131 PRO A N 1
ATOM 929 C CA . PRO A 1 131 ? 24.973 -13.117 -13.467 1.00 76.50 131 PRO A CA 1
ATOM 930 C C . PRO A 1 131 ? 23.462 -12.845 -13.459 1.00 76.50 131 PRO A C 1
ATOM 932 O O . PRO A 1 131 ? 22.674 -13.724 -13.817 1.00 76.50 131 PRO A O 1
ATOM 935 N N . TRP A 1 132 ? 23.079 -11.621 -13.082 1.00 72.25 132 TRP A N 1
ATOM 936 C CA . TRP A 1 132 ? 21.699 -11.149 -12.993 1.00 72.25 132 TRP A CA 1
ATOM 937 C C . TRP A 1 132 ? 21.074 -10.833 -14.354 1.00 72.25 132 TRP A C 1
ATOM 939 O O . TRP A 1 132 ? 19.850 -10.823 -14.459 1.00 72.25 132 TRP A O 1
ATOM 949 N N . ALA A 1 133 ? 21.879 -10.662 -15.411 1.00 70.44 133 ALA A N 1
ATOM 950 C CA . ALA A 1 133 ? 21.375 -10.458 -16.770 1.00 70.44 133 ALA A CA 1
ATOM 951 C C . ALA A 1 133 ? 20.555 -11.667 -17.263 1.00 70.44 133 ALA A C 1
ATOM 953 O O . ALA A 1 133 ? 19.578 -11.496 -17.987 1.00 70.44 133 ALA A O 1
ATOM 954 N N . ARG A 1 134 ? 20.871 -12.885 -16.793 1.00 68.25 134 ARG A N 1
ATOM 955 C CA . ARG A 1 134 ? 20.112 -14.114 -17.111 1.00 68.25 134 ARG A CA 1
ATOM 956 C C . ARG A 1 134 ? 18.723 -14.178 -16.469 1.00 68.25 134 ARG A C 1
ATOM 958 O O . ARG A 1 134 ? 17.894 -14.962 -16.913 1.00 68.25 134 ARG A O 1
ATOM 965 N N . VAL A 1 135 ? 18.493 -13.389 -15.420 1.00 72.38 135 VAL A N 1
ATOM 966 C CA . VAL A 1 135 ? 17.214 -13.292 -14.692 1.00 72.38 135 VAL A CA 1
ATOM 967 C C . VAL A 1 135 ? 16.453 -12.024 -15.106 1.00 72.38 135 VAL A C 1
ATOM 969 O O . VAL A 1 135 ? 15.358 -11.760 -14.614 1.00 72.38 135 VAL A O 1
ATOM 972 N N . SER A 1 136 ? 17.017 -11.225 -16.019 1.00 65.88 136 SER A N 1
ATOM 973 C CA . SER A 1 136 ? 16.332 -10.048 -16.540 1.00 65.88 136 SER A CA 1
ATOM 974 C C . SER A 1 136 ? 15.061 -10.465 -17.285 1.00 65.88 136 SER A C 1
ATOM 976 O O . SER A 1 136 ? 15.050 -11.410 -18.074 1.00 65.88 136 SER A O 1
ATOM 978 N N . LEU A 1 137 ? 13.955 -9.778 -16.994 1.00 64.94 137 LEU A N 1
ATOM 979 C CA . LEU A 1 137 ? 12.717 -9.938 -17.747 1.00 64.94 137 LEU A CA 1
ATOM 980 C C . LEU A 1 137 ? 12.966 -9.411 -19.163 1.00 64.94 137 LEU A C 1
ATOM 982 O O . LEU A 1 137 ? 13.276 -8.232 -19.326 1.00 64.94 137 LEU A O 1
ATOM 986 N N . ALA A 1 138 ? 12.804 -10.271 -20.171 1.00 60.47 138 ALA A N 1
ATOM 987 C CA . ALA A 1 138 ? 12.960 -9.956 -21.595 1.00 60.47 138 ALA A CA 1
ATOM 988 C C . ALA A 1 138 ? 11.813 -9.074 -22.137 1.00 60.47 138 ALA A C 1
ATOM 990 O O . ALA A 1 138 ? 11.198 -9.374 -23.156 1.00 60.47 138 ALA A O 1
ATOM 991 N N . LEU A 1 139 ? 11.476 -8.012 -21.405 1.00 61.56 139 LEU A N 1
ATOM 992 C CA . LEU A 1 139 ? 10.471 -7.015 -21.767 1.00 61.56 139 LEU A CA 1
ATOM 993 C C . LEU A 1 139 ? 11.096 -5.764 -22.409 1.00 61.56 139 LEU A C 1
ATOM 995 O O . LEU A 1 139 ? 10.367 -4.923 -22.927 1.00 61.56 139 LEU A O 1
ATOM 999 N N . HIS A 1 140 ? 12.428 -5.637 -22.375 1.00 60.00 140 HIS A N 1
ATOM 1000 C CA . HIS A 1 140 ? 13.188 -4.508 -22.914 1.00 60.00 140 HIS A CA 1
ATOM 1001 C C . HIS A 1 140 ? 14.436 -4.994 -23.662 1.00 60.00 140 HIS A C 1
ATOM 1003 O O . HIS A 1 140 ? 14.978 -6.043 -23.323 1.00 60.00 140 HIS A O 1
ATOM 1009 N N . ASP A 1 141 ? 14.893 -4.209 -24.644 1.00 64.50 141 ASP A N 1
ATOM 1010 C CA . ASP A 1 141 ? 16.015 -4.554 -25.537 1.00 64.50 141 ASP A CA 1
ATOM 1011 C C . ASP A 1 141 ? 17.365 -4.736 -24.819 1.00 64.50 141 ASP A C 1
ATOM 1013 O O . ASP A 1 141 ? 18.267 -5.381 -25.348 1.00 64.50 141 ASP A O 1
ATOM 1017 N N . GLU A 1 142 ? 17.506 -4.210 -23.598 1.00 72.12 142 GLU A N 1
ATOM 1018 C CA . GLU A 1 142 ? 18.711 -4.349 -22.777 1.00 72.12 142 GLU A CA 1
ATOM 1019 C C . GLU A 1 142 ? 18.431 -5.137 -21.488 1.00 72.12 142 GLU A C 1
ATOM 1021 O O . GLU A 1 142 ? 17.386 -4.928 -20.857 1.00 72.12 142 GLU A O 1
ATOM 1026 N N . PRO A 1 143 ? 19.366 -6.000 -21.041 1.00 72.25 143 PRO A N 1
ATOM 1027 C CA . PRO A 1 143 ? 19.226 -6.717 -19.781 1.00 72.25 143 PRO A CA 1
ATOM 1028 C C . PRO A 1 143 ? 19.214 -5.733 -18.604 1.00 72.25 143 PRO A C 1
ATOM 1030 O O . PRO A 1 143 ? 20.117 -4.916 -18.433 1.00 72.25 143 PRO A O 1
ATOM 1033 N N . ARG A 1 144 ? 18.182 -5.814 -17.760 1.00 76.06 144 ARG A N 1
ATOM 1034 C CA . ARG A 1 144 ? 17.994 -4.941 -16.589 1.00 76.06 144 ARG A CA 1
ATOM 1035 C C . ARG A 1 144 ? 17.810 -5.736 -15.308 1.00 76.06 144 ARG A C 1
ATOM 1037 O O . ARG A 1 144 ? 17.337 -6.874 -15.327 1.00 76.06 144 ARG A O 1
ATOM 1044 N N . PHE A 1 145 ? 18.189 -5.132 -14.184 1.00 77.88 145 PHE A N 1
ATOM 1045 C CA . PHE A 1 145 ? 18.045 -5.756 -12.874 1.00 77.88 145 PHE A CA 1
ATOM 1046 C C . PHE A 1 145 ? 16.560 -5.896 -12.501 1.00 77.88 145 PHE A C 1
ATOM 1048 O O . PHE A 1 145 ? 15.862 -4.880 -12.451 1.00 77.88 145 PHE A O 1
ATOM 1055 N N . PRO A 1 146 ? 16.064 -7.108 -12.184 1.00 74.19 146 PRO A N 1
ATOM 1056 C CA . PRO A 1 146 ? 14.649 -7.355 -11.910 1.00 74.19 146 PRO A CA 1
ATOM 1057 C C . PRO A 1 146 ? 14.236 -6.866 -10.507 1.00 74.19 146 PRO A C 1
ATOM 1059 O O . PRO A 1 146 ? 13.868 -7.649 -9.634 1.00 74.19 146 PRO A O 1
ATOM 1062 N N . ALA A 1 147 ? 14.253 -5.548 -10.292 1.00 73.56 147 ALA A N 1
ATOM 1063 C CA . ALA A 1 147 ? 13.903 -4.886 -9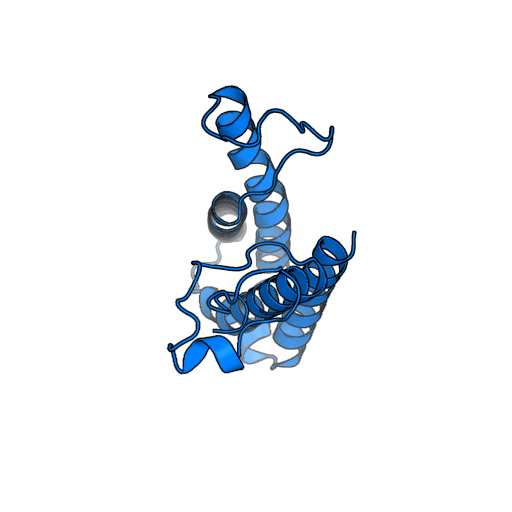.026 1.00 73.56 147 ALA A CA 1
ATOM 1064 C C . ALA A 1 147 ? 12.421 -5.034 -8.621 1.00 73.56 147 ALA A C 1
ATOM 1066 O O . ALA A 1 147 ? 11.994 -4.547 -7.576 1.00 73.56 147 ALA A O 1
ATOM 1067 N N . THR A 1 148 ? 11.600 -5.626 -9.482 1.00 73.00 148 THR A N 1
ATOM 1068 C CA . THR A 1 148 ? 10.189 -5.923 -9.225 1.00 73.00 148 THR A CA 1
ATOM 1069 C C . THR A 1 148 ? 9.966 -7.319 -8.646 1.00 73.00 148 THR A C 1
ATOM 1071 O O . THR A 1 148 ? 8.895 -7.547 -8.092 1.00 73.00 148 THR A O 1
ATOM 1074 N N . LEU A 1 149 ? 10.943 -8.230 -8.739 1.00 69.25 149 LEU A N 1
ATOM 1075 C CA . LEU A 1 149 ? 10.853 -9.605 -8.220 1.00 69.25 149 LEU A CA 1
ATOM 1076 C C . LEU A 1 149 ? 11.559 -9.808 -6.866 1.00 69.25 149 LEU A C 1
ATOM 1078 O O . LEU A 1 149 ? 11.383 -10.859 -6.252 1.00 69.25 149 LEU A O 1
ATOM 1082 N N . LEU A 1 150 ? 12.346 -8.823 -6.429 1.00 62.12 150 LEU A N 1
ATOM 1083 C CA . LEU A 1 150 ? 13.140 -8.803 -5.195 1.00 62.12 150 LEU A CA 1
ATOM 1084 C C . LEU A 1 150 ? 12.589 -7.740 -4.238 1.00 62.12 150 LEU A C 1
ATOM 1086 O O . LEU A 1 150 ? 12.499 -8.042 -3.029 1.00 62.12 150 LEU A O 1
#

Sequence (150 aa):
MIYTAFVALGVVLGFGITRNLGPEVALRSPAKVTYAALGGAVVGAFLLQLPADALGWSPEAETVTRWGGRTVLGGLLGGWLSVELMKRHIGHVAPTGDAFAVGLPLSLGMGRLGCVFAGCCPGVPLDASSPWARVSLALHDEPRFPATLL

Foldseek 3Di:
DLLVVLLVVLLVVLVVVLVVVDVVLVVLDPVQLVVLLQVQLVVQQQVVQVVCLVVVVDPPNVPPPVRDGGDNVRSNVRSVVSNVVSCVVVVNPGDNVVSCPRSVVSSVLSSLVSCVVVVHCQADFDDCPDPQLVVRDPPDPTRHRSPSVD

Radius of gyration: 18.56 Å; Cα contacts (8 Å, |Δi|>4): 190; chains: 1; bounding box: 43×38×49 Å